Protein AF-D3Y1V0-F1 (afdb_monomer_lite)

Secondary structure (DSSP, 8-state):
----------------SS---EE-TTT--EESSHHHHHHHHHHHHHHHTTTTT-------

InterPro domains:
  IPR013087 Zinc finger C2H2-type [PF13912] (1-14)
  IPR013087 Zinc finger C2H2-type [PF13912] (22-46)
  IPR013087 Zinc finger C2H2-type [PS00028] (24-44)
  IPR013087 Zinc finger C2H2-type [PS50157] (22-49)
  IPR036236 Zinc finger C2H2 superfamily [SSF57667] (19-47)

pLDDT: mean 70.46, std 14.57, range [45.31, 91.12]

Organism: Bauhinia purpurea (NCBI:txid3806)

Radius of gyration: 17.41 Å; chains: 1; bounding box: 24×47×36 Å

Structure (mmCIF, N/CA/C/O backbone):
data_AF-D3Y1V0-F1
#
_entry.id   AF-D3Y1V0-F1
#
loop_
_atom_site.group_PDB
_atom_site.id
_atom_site.type_symbol
_atom_site.label_atom_id
_atom_site.label_alt_id
_atom_site.label_comp_id
_atom_site.label_asym_id
_atom_site.label_entity_id
_atom_site.label_seq_id
_atom_site.pdbx_PDB_ins_code
_atom_site.Cartn_x
_atom_site.Cartn_y
_atom_site.Cartn_z
_atom_site.occupancy
_atom_site.B_iso_or_equiv
_atom_site.auth_seq_id
_atom_site.auth_comp_id
_atom_site.auth_asym_id
_atom_site.auth_atom_id
_atom_site.pdbx_PDB_model_num
ATOM 1 N N . PHE A 1 1 ? 5.983 39.796 13.556 1.00 59.41 1 PHE A N 1
ATOM 2 C CA . PHE A 1 1 ? 6.071 38.715 12.553 1.00 59.41 1 PHE A CA 1
ATOM 3 C C . PHE A 1 1 ? 5.988 37.385 13.285 1.00 59.41 1 PHE A C 1
ATOM 5 O O . PHE A 1 1 ? 6.950 37.011 13.940 1.00 59.41 1 PHE A O 1
ATOM 12 N N . GLN A 1 2 ? 4.821 36.739 13.308 1.00 71.06 2 GLN A N 1
ATOM 13 C CA . GLN A 1 2 ? 4.582 35.548 14.130 1.00 71.06 2 GLN A CA 1
ATOM 14 C C . GLN A 1 2 ? 4.202 34.391 13.203 1.00 71.06 2 GLN A C 1
ATOM 16 O O . GLN A 1 2 ? 3.153 34.422 12.568 1.00 71.06 2 GLN A O 1
ATOM 21 N N . ALA A 1 3 ? 5.096 33.412 13.071 1.00 71.50 3 ALA A N 1
ATOM 22 C CA . ALA A 1 3 ? 4.885 32.202 12.287 1.00 71.50 3 ALA A CA 1
ATOM 23 C C . ALA A 1 3 ? 4.565 31.046 13.244 1.00 71.50 3 ALA A C 1
ATOM 25 O O . ALA A 1 3 ? 5.465 30.376 13.741 1.00 71.50 3 ALA A O 1
ATOM 26 N N . LEU A 1 4 ? 3.280 30.828 13.527 1.00 75.12 4 LEU A N 1
ATOM 27 C CA . LEU A 1 4 ? 2.803 29.629 14.218 1.00 75.12 4 LEU A CA 1
AT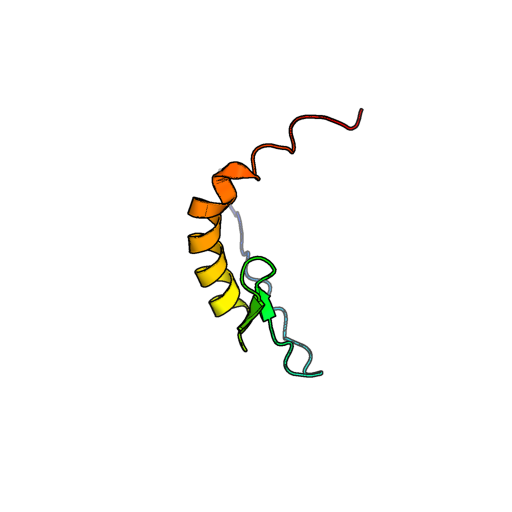OM 28 C C . LEU A 1 4 ? 2.185 28.697 13.176 1.00 75.12 4 LEU A C 1
ATOM 30 O O . LEU A 1 4 ? 0.992 28.754 12.892 1.00 75.12 4 LEU A O 1
ATOM 34 N N . GLY A 1 5 ? 3.029 27.880 12.548 1.00 65.56 5 GLY A N 1
ATOM 35 C CA . GLY A 1 5 ? 2.627 26.965 11.486 1.00 65.56 5 GLY A CA 1
ATOM 36 C C . GLY A 1 5 ? 2.945 25.509 11.811 1.00 65.56 5 GLY A C 1
ATOM 37 O O . GLY A 1 5 ? 4.073 25.076 11.623 1.00 65.56 5 GLY A O 1
ATOM 38 N N . GLY A 1 6 ?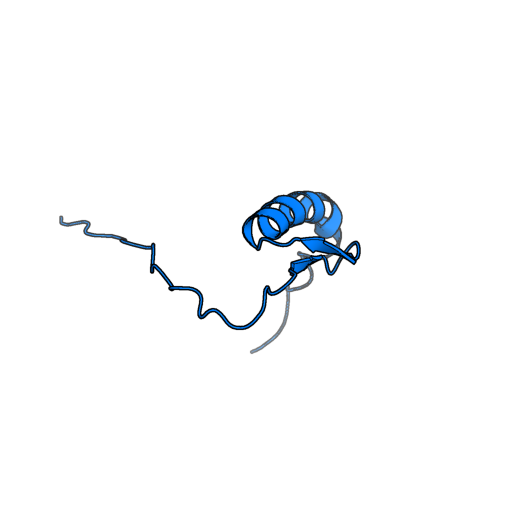 1.914 24.739 12.179 1.00 67.44 6 GLY A N 1
ATOM 39 C CA . GLY A 1 6 ? 1.783 23.350 11.724 1.00 67.44 6 GLY A CA 1
ATOM 40 C C . GLY A 1 6 ? 2.106 22.224 12.710 1.00 67.44 6 GLY A C 1
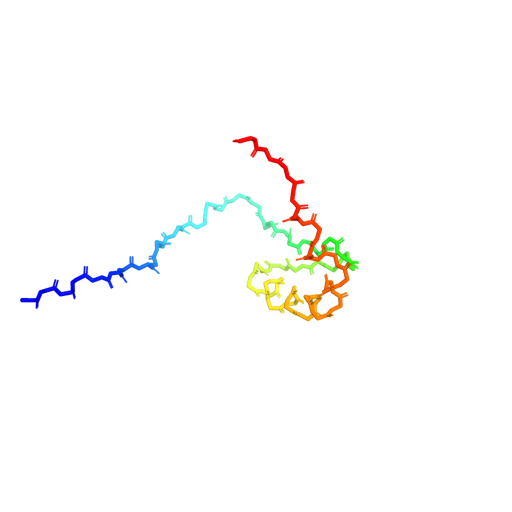ATOM 41 O O . GLY A 1 6 ? 3.090 21.514 12.544 1.00 67.44 6 GLY A O 1
ATOM 42 N N . HIS A 1 7 ? 1.175 21.917 13.616 1.00 63.28 7 HIS A N 1
ATOM 43 C CA . HIS A 1 7 ? 1.122 20.607 14.277 1.00 63.28 7 HIS A CA 1
ATOM 44 C C . HIS A 1 7 ? 0.329 19.624 13.404 1.00 63.28 7 HIS A C 1
ATOM 46 O O . HIS A 1 7 ? -0.872 19.426 13.586 1.00 63.28 7 HIS A O 1
ATOM 52 N N . ARG A 1 8 ? 0.983 19.015 12.409 1.00 66.69 8 ARG A N 1
ATOM 53 C CA . ARG A 1 8 ? 0.390 17.937 11.600 1.00 66.69 8 ARG A CA 1
ATOM 54 C C . ARG A 1 8 ? 0.857 16.573 12.094 1.00 66.69 8 ARG A C 1
ATOM 56 O O . ARG A 1 8 ? 1.705 15.938 11.484 1.00 66.69 8 ARG A O 1
ATOM 63 N N . ALA A 1 9 ? 0.248 16.098 13.169 1.00 57.97 9 ALA A N 1
ATOM 64 C CA . ALA A 1 9 ? 0.209 14.672 13.476 1.00 57.97 9 ALA A CA 1
ATOM 65 C C . ALA A 1 9 ? -1.086 14.386 14.237 1.00 57.97 9 ALA A C 1
ATOM 67 O O . ALA A 1 9 ? -1.120 14.276 15.458 1.00 57.97 9 ALA A O 1
ATOM 68 N N . SER A 1 10 ? -2.195 14.335 13.495 1.00 60.19 10 SER A N 1
ATOM 69 C CA . SER A 1 10 ? -3.458 13.850 14.039 1.00 60.19 10 SER A CA 1
ATOM 70 C C . SER A 1 10 ? -3.276 12.369 14.373 1.00 60.19 10 SER A C 1
ATOM 72 O O . SER A 1 10 ? -3.240 11.518 13.482 1.00 60.19 10 SER A O 1
ATOM 74 N N . HIS A 1 11 ? -3.106 12.074 15.661 1.00 60.75 11 HIS A N 1
ATOM 75 C CA . HIS A 1 11 ? -3.100 10.726 16.216 1.00 60.75 11 HIS A CA 1
ATOM 76 C C . HIS A 1 11 ? -4.478 10.087 16.007 1.00 60.75 11 HIS A C 1
ATOM 78 O O . HIS A 1 11 ? -5.329 10.062 16.898 1.00 60.75 11 HIS A O 1
ATOM 84 N N . LYS A 1 12 ? -4.730 9.573 14.802 1.00 54.66 12 LYS A N 1
ATOM 85 C CA . LYS A 1 12 ? -5.947 8.826 14.502 1.00 54.66 12 LYS A CA 1
ATOM 86 C C . LYS A 1 12 ? -5.796 7.429 15.105 1.00 54.66 12 LYS A C 1
ATOM 88 O O . LYS A 1 12 ? -5.170 6.559 14.510 1.00 54.66 12 LYS A O 1
ATOM 93 N N . LYS A 1 13 ? -6.347 7.231 16.309 1.00 55.62 13 LYS A N 1
ATOM 94 C CA . LYS A 1 13 ? -6.458 5.915 16.962 1.00 55.62 13 LYS A CA 1
ATOM 95 C C . LYS A 1 13 ? -7.086 4.918 15.970 1.00 55.62 13 LYS A C 1
ATOM 97 O O . LYS A 1 13 ? -8.228 5.146 15.554 1.00 55.62 13 LYS A O 1
ATOM 102 N N . PRO A 1 14 ? -6.388 3.847 15.553 1.00 61.38 14 PRO A N 1
ATOM 103 C CA . PRO A 1 14 ? -6.987 2.855 14.677 1.00 61.38 14 PRO A CA 1
ATOM 104 C C . PRO A 1 14 ? -8.055 2.097 15.470 1.00 61.38 14 PRO A C 1
ATOM 106 O O . PRO A 1 14 ? -7.773 1.467 16.486 1.00 61.38 14 PRO A O 1
ATOM 109 N N . LYS A 1 15 ? -9.310 2.206 15.021 1.00 58.84 15 LYS A N 1
ATOM 110 C CA . LYS A 1 15 ? -10.412 1.379 15.516 1.00 58.84 15 LYS A CA 1
ATOM 111 C C . LYS A 1 15 ? -10.082 -0.072 15.167 1.00 58.84 15 LYS A C 1
ATOM 113 O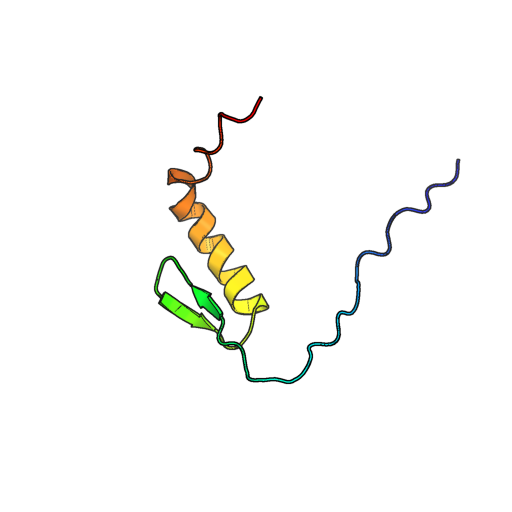 O . LYS A 1 15 ? -10.000 -0.414 13.989 1.00 58.84 15 LYS A O 1
ATOM 118 N N . LEU A 1 16 ? -9.866 -0.885 16.196 1.00 63.38 16 LEU A N 1
ATOM 119 C CA . LEU A 1 16 ? -9.657 -2.325 16.120 1.00 63.38 16 LEU A CA 1
ATOM 120 C C . LEU A 1 16 ? -10.914 -2.983 15.536 1.00 63.38 16 LEU A C 1
ATOM 122 O O . LEU A 1 16 ? -11.838 -3.329 16.262 1.00 63.38 16 LEU A O 1
ATOM 126 N N . ASN A 1 17 ? -10.978 -3.117 14.216 1.00 61.62 17 ASN A N 1
ATOM 127 C CA . ASN A 1 17 ? -11.891 -4.060 13.593 1.00 61.62 17 ASN A CA 1
ATOM 128 C C . ASN A 1 17 ? -11.199 -4.654 12.364 1.00 61.62 17 ASN A C 1
ATOM 130 O O . ASN A 1 17 ? -11.213 -4.063 11.285 1.00 61.62 17 ASN A O 1
ATOM 134 N N . LYS A 1 18 ? -10.586 -5.822 12.597 1.00 62.00 18 LYS A N 1
ATOM 135 C CA . LYS A 1 18 ? -9.852 -6.689 11.659 1.00 62.00 18 LYS A CA 1
ATOM 136 C C . LYS A 1 18 ? -8.497 -6.122 11.190 1.00 62.00 18 LYS A C 1
ATOM 138 O O . LYS A 1 18 ? -8.421 -4.943 10.841 1.00 62.00 18 LYS A O 1
ATOM 143 N N . PRO A 1 19 ? -7.420 -6.935 11.168 1.00 63.47 19 PRO A N 1
ATOM 144 C CA . PRO A 1 19 ? -6.171 -6.529 10.537 1.00 63.47 19 PRO A CA 1
ATOM 145 C C . PRO A 1 19 ? -6.465 -6.310 9.053 1.00 63.47 19 PRO A C 1
ATOM 147 O O . PRO A 1 19 ? -6.706 -7.257 8.309 1.00 63.47 19 PRO A O 1
ATOM 150 N N . LYS A 1 20 ? -6.533 -5.047 8.627 1.00 70.81 20 LYS A N 1
ATOM 151 C CA . LYS A 1 20 ? -6.579 -4.722 7.204 1.00 70.81 20 LYS A CA 1
ATOM 152 C C . LYS A 1 20 ? -5.211 -5.075 6.638 1.00 70.81 20 LYS A C 1
ATOM 154 O O . LYS A 1 20 ? -4.265 -4.312 6.810 1.00 70.81 20 LYS A O 1
ATOM 159 N N . MET A 1 21 ? -5.123 -6.250 6.019 1.00 82.69 21 MET A N 1
ATOM 160 C CA . MET A 1 21 ? -4.034 -6.564 5.105 1.00 82.69 21 MET A CA 1
ATOM 161 C C . MET A 1 21 ? -4.038 -5.486 4.018 1.00 82.69 21 MET A C 1
ATOM 163 O O . MET A 1 21 ? -5.083 -5.100 3.489 1.00 82.69 21 MET A O 1
ATOM 167 N N . HIS A 1 22 ? -2.868 -4.937 3.761 1.00 86.88 22 HIS A N 1
ATOM 168 C CA . HIS A 1 22 ? -2.624 -3.909 2.775 1.00 86.88 22 HIS A CA 1
ATOM 169 C C . HIS A 1 22 ? -2.032 -4.581 1.542 1.00 86.88 22 HIS A C 1
ATOM 171 O O . HIS A 1 22 ? -0.865 -4.951 1.554 1.00 86.88 22 HIS A O 1
ATOM 177 N N . GLU A 1 23 ? -2.828 -4.744 0.493 1.00 88.69 23 GLU A N 1
ATOM 178 C CA . GLU A 1 23 ? -2.384 -5.345 -0.764 1.00 88.69 23 GLU A CA 1
ATOM 179 C C . GLU A 1 23 ? -1.780 -4.289 -1.699 1.00 88.69 23 GLU A C 1
ATOM 181 O O . GLU A 1 23 ? -2.282 -3.167 -1.829 1.00 88.69 23 GLU A O 1
ATOM 186 N N . CYS A 1 24 ? -0.684 -4.640 -2.363 1.00 88.19 24 CYS A N 1
ATOM 187 C CA . CYS A 1 24 ? -0.149 -3.871 -3.470 1.00 88.19 24 CYS A CA 1
ATOM 188 C C . CYS A 1 24 ? -0.980 -4.106 -4.739 1.00 88.19 24 CYS A C 1
ATOM 190 O O . CYS A 1 24 ? -0.949 -5.190 -5.304 1.00 88.19 24 CYS A O 1
ATOM 192 N N . SER A 1 25 ? -1.589 -3.057 -5.291 1.00 81.62 25 SER A N 1
ATOM 193 C CA . SER A 1 25 ? -2.326 -3.140 -6.564 1.00 81.62 25 SER A CA 1
ATOM 194 C C . SER A 1 25 ? -1.455 -3.372 -7.811 1.00 81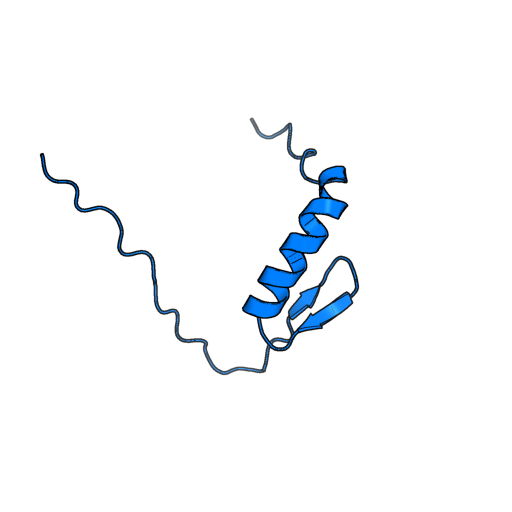.62 25 SER A C 1
ATOM 196 O O . SER A 1 25 ? -1.987 -3.506 -8.907 1.00 81.62 25 SER A O 1
ATOM 198 N N . ILE A 1 26 ? -0.123 -3.382 -7.672 1.00 83.44 26 ILE A N 1
ATOM 199 C CA . ILE A 1 26 ? 0.832 -3.508 -8.787 1.00 83.44 26 ILE A CA 1
ATOM 200 C C . ILE A 1 26 ? 1.436 -4.914 -8.856 1.00 83.44 26 ILE A C 1
ATOM 202 O O . ILE A 1 26 ? 1.630 -5.439 -9.946 1.00 83.44 26 ILE A O 1
ATOM 206 N N . CYS A 1 27 ? 1.750 -5.524 -7.711 1.00 89.81 27 CYS A N 1
ATOM 207 C CA . CYS A 1 27 ? 2.341 -6.864 -7.642 1.00 89.81 27 CYS A CA 1
ATOM 208 C C . CYS A 1 27 ? 1.546 -7.859 -6.784 1.00 89.81 27 CYS A C 1
ATOM 210 O O . CYS A 1 27 ? 1.957 -9.009 -6.678 1.00 89.81 27 CYS A O 1
ATOM 212 N N . GLY A 1 28 ? 0.436 -7.441 -6.170 1.00 85.81 28 GLY A N 1
ATOM 213 C CA . GLY A 1 28 ? -0.409 -8.297 -5.331 1.00 85.81 28 GLY A CA 1
ATOM 214 C C . GLY A 1 28 ? 0.205 -8.668 -3.979 1.00 85.81 28 GLY A C 1
ATOM 215 O O . GLY A 1 28 ? -0.316 -9.539 -3.298 1.00 85.81 28 GLY A O 1
ATOM 216 N N . LEU A 1 29 ? 1.326 -8.053 -3.578 1.00 89.25 29 LEU A N 1
ATOM 217 C CA . LEU A 1 29 ? 1.966 -8.372 -2.299 1.00 89.25 29 LEU A CA 1
ATOM 218 C C . LEU A 1 29 ? 1.133 -7.865 -1.120 1.00 89.25 29 LEU A C 1
ATOM 220 O O . LEU A 1 29 ? 0.748 -6.694 -1.084 1.00 89.25 29 LEU A O 1
ATOM 224 N N . GLU A 1 30 ? 0.924 -8.725 -0.130 1.00 89.56 30 GLU A N 1
ATOM 225 C CA . GLU A 1 30 ? 0.160 -8.408 1.071 1.00 89.56 30 GLU A CA 1
ATOM 226 C C . GLU A 1 30 ? 1.075 -7.969 2.220 1.00 89.56 30 GLU A C 1
ATOM 228 O O . GLU A 1 30 ? 2.056 -8.631 2.567 1.00 89.56 30 GLU A O 1
ATOM 233 N N . PHE A 1 31 ? 0.735 -6.843 2.844 1.00 87.81 31 PHE A N 1
ATOM 234 C CA . PHE A 1 31 ? 1.444 -6.292 3.992 1.00 87.81 31 PHE A CA 1
ATOM 235 C C . PHE A 1 31 ? 0.510 -6.186 5.190 1.00 87.81 31 PHE A C 1
ATOM 237 O O . PHE A 1 31 ? -0.573 -5.616 5.117 1.00 87.81 31 PHE A O 1
ATOM 244 N N . SER A 1 32 ? 0.965 -6.631 6.352 1.00 86.81 32 SER A N 1
ATOM 245 C CA . SER A 1 32 ? 0.233 -6.469 7.612 1.00 86.81 32 SER A CA 1
ATOM 246 C C . SER A 1 32 ? 0.237 -5.024 8.140 1.00 86.81 32 SER A C 1
ATOM 248 O O . SER A 1 32 ? -0.533 -4.698 9.042 1.00 86.81 32 SER A O 1
ATOM 250 N N . LEU A 1 33 ? 1.075 -4.140 7.577 1.00 85.50 33 LEU A N 1
ATOM 251 C CA . LEU A 1 33 ? 1.234 -2.750 8.010 1.00 85.50 33 LEU A CA 1
ATOM 252 C C . LEU A 1 33 ? 1.217 -1.765 6.832 1.00 85.50 33 LEU A C 1
ATOM 254 O O . LEU A 1 33 ? 2.000 -1.883 5.889 1.00 85.50 33 LEU A O 1
ATOM 258 N N . GLY A 1 34 ? 0.406 -0.708 6.946 1.00 83.81 34 GLY A N 1
ATOM 259 C CA . GLY A 1 34 ? 0.308 0.344 5.927 1.00 83.81 34 GLY A CA 1
ATOM 260 C C . GLY A 1 34 ? 1.615 1.109 5.686 1.00 83.81 34 GLY A C 1
ATOM 261 O O . GLY A 1 34 ? 1.874 1.546 4.569 1.00 83.81 34 GLY A O 1
ATOM 262 N N . GLN A 1 35 ? 2.485 1.221 6.695 1.00 87.00 35 GLN A N 1
ATOM 263 C CA . GLN A 1 35 ? 3.815 1.821 6.543 1.00 87.00 35 GLN A CA 1
ATOM 264 C C . GLN A 1 35 ? 4.743 0.967 5.664 1.00 87.00 35 GLN A C 1
ATOM 266 O O . GLN A 1 35 ? 5.504 1.521 4.871 1.00 87.00 35 GLN A O 1
ATOM 271 N N . ALA A 1 36 ? 4.646 -0.366 5.758 1.00 89.81 36 ALA A N 1
ATOM 272 C CA . ALA A 1 36 ? 5.418 -1.283 4.921 1.00 89.81 36 ALA A CA 1
ATOM 273 C C . ALA A 1 36 ? 4.965 -1.196 3.457 1.00 89.81 36 ALA A C 1
ATOM 275 O O . ALA A 1 36 ? 5.802 -0.986 2.577 1.00 89.81 36 ALA A O 1
ATOM 276 N N . LEU A 1 37 ? 3.645 -1.217 3.215 1.00 88.94 37 LEU A N 1
ATOM 277 C CA . LEU A 1 37 ? 3.084 -0.947 1.888 1.00 88.94 37 LEU A CA 1
ATOM 278 C C . LEU A 1 37 ? 3.540 0.430 1.377 1.00 88.94 37 LEU A C 1
ATOM 280 O O . LEU A 1 37 ? 3.999 0.544 0.246 1.00 88.94 37 LEU A O 1
ATOM 284 N N . GLY A 1 38 ? 3.482 1.473 2.210 1.00 86.69 38 GLY A N 1
ATOM 285 C CA . GLY A 1 38 ? 3.884 2.832 1.838 1.00 86.69 38 GLY A CA 1
ATOM 286 C C . GLY A 1 38 ? 5.342 2.937 1.379 1.00 86.69 38 GLY A C 1
ATOM 287 O O . GLY A 1 38 ? 5.617 3.577 0.365 1.00 86.69 38 GLY A O 1
ATOM 288 N N . GLY A 1 39 ? 6.275 2.280 2.076 1.00 90.00 39 GLY A N 1
ATOM 289 C CA . GLY A 1 39 ? 7.674 2.181 1.646 1.00 90.00 39 GLY A CA 1
ATOM 290 C C . GLY A 1 39 ? 7.834 1.383 0.349 1.00 90.00 39 GLY A C 1
ATOM 291 O O . GLY A 1 39 ? 8.515 1.828 -0.576 1.00 90.00 39 GLY A O 1
ATOM 292 N N . HIS A 1 40 ? 7.143 0.250 0.244 1.00 91.12 40 HIS A N 1
ATOM 293 C CA . HIS A 1 40 ? 7.143 -0.610 -0.938 1.00 91.12 40 HIS A CA 1
ATOM 294 C C . HIS A 1 40 ? 6.594 0.100 -2.199 1.00 91.12 40 HIS A C 1
ATOM 296 O O . HIS A 1 40 ? 7.194 0.015 -3.272 1.00 91.12 40 HIS A O 1
ATOM 302 N N . MET A 1 41 ? 5.540 0.913 -2.070 1.00 85.19 41 MET A N 1
ATOM 303 C CA . MET A 1 41 ? 4.956 1.711 -3.164 1.00 85.19 41 MET A CA 1
ATOM 304 C C . MET A 1 41 ? 5.909 2.765 -3.737 1.00 85.19 41 MET A C 1
ATOM 306 O O . MET A 1 41 ? 5.763 3.163 -4.893 1.00 85.19 41 MET A O 1
ATOM 310 N N . ARG A 1 42 ? 6.920 3.208 -2.980 1.00 85.25 42 ARG A N 1
ATOM 311 C CA . ARG A 1 42 ? 7.938 4.141 -3.497 1.00 85.25 42 ARG A CA 1
ATOM 312 C C . ARG A 1 42 ? 8.836 3.476 -4.535 1.00 85.25 42 ARG A C 1
ATOM 314 O O . ARG A 1 42 ? 9.174 4.118 -5.519 1.00 85.25 42 ARG A O 1
ATOM 321 N N . LYS A 1 43 ? 9.147 2.186 -4.371 1.00 82.06 43 LYS A N 1
ATOM 322 C CA . LYS A 1 43 ? 9.910 1.415 -5.366 1.00 82.06 43 LYS A CA 1
ATOM 323 C C . LYS A 1 43 ? 9.111 1.207 -6.650 1.00 82.06 43 LYS A C 1
ATOM 325 O O . LYS A 1 43 ? 9.665 1.255 -7.743 1.00 82.06 43 LYS A O 1
ATOM 330 N N . HIS A 1 44 ? 7.794 1.062 -6.518 1.00 83.75 44 HIS A N 1
ATOM 331 C CA . HIS A 1 44 ? 6.906 1.047 -7.668 1.00 83.75 44 HIS A CA 1
ATOM 332 C C . HIS A 1 44 ? 6.756 2.408 -8.341 1.00 83.75 44 HIS A C 1
ATOM 334 O O . HIS A 1 44 ? 6.534 2.407 -9.537 1.00 83.75 44 HIS A O 1
ATOM 340 N N . ARG A 1 45 ? 6.904 3.553 -7.658 1.00 69.75 45 ARG A N 1
ATOM 341 C CA . ARG A 1 45 ? 6.851 4.878 -8.316 1.00 69.75 45 ARG A CA 1
ATOM 342 C C . ARG A 1 45 ? 7.931 5.061 -9.379 1.00 69.75 45 ARG A C 1
ATOM 344 O O . ARG A 1 45 ? 7.642 5.656 -10.411 1.00 69.75 45 ARG A O 1
ATOM 351 N N . ASP A 1 46 ? 9.120 4.508 -9.169 1.00 61.38 46 ASP A N 1
ATOM 352 C CA . ASP A 1 46 ? 10.178 4.509 -10.186 1.00 61.38 46 ASP A CA 1
ATOM 353 C C . ASP A 1 46 ? 9.779 3.685 -11.425 1.00 61.38 46 ASP A C 1
ATOM 355 O O . ASP A 1 46 ? 10.013 4.100 -12.557 1.00 61.38 46 ASP A O 1
ATOM 359 N N . ALA A 1 47 ? 9.061 2.573 -11.224 1.00 58.69 47 ALA A N 1
ATOM 360 C CA . ALA A 1 47 ? 8.498 1.761 -12.307 1.00 58.69 47 ALA A CA 1
ATOM 361 C C . ALA A 1 47 ? 7.201 2.356 -12.914 1.00 58.69 47 ALA A C 1
ATOM 363 O O . ALA A 1 47 ? 6.937 2.214 -14.106 1.00 58.69 47 ALA A O 1
ATOM 364 N N . ALA A 1 48 ? 6.402 3.062 -12.109 1.00 56.44 48 ALA A N 1
ATOM 365 C CA . ALA A 1 48 ? 5.097 3.642 -12.431 1.00 56.44 48 ALA A CA 1
ATOM 366 C C . ALA A 1 48 ? 5.194 5.084 -12.947 1.00 56.44 48 ALA A C 1
ATOM 368 O O . ALA A 1 48 ? 4.173 5.682 -13.291 1.00 56.44 48 ALA A O 1
ATOM 369 N N . LYS A 1 49 ? 6.409 5.627 -13.106 1.00 52.44 49 LYS A N 1
ATOM 370 C CA . LYS A 1 49 ? 6.664 6.861 -13.867 1.00 52.44 49 LYS A CA 1
ATOM 371 C C . LYS A 1 49 ? 6.239 6.741 -15.342 1.00 52.44 49 LYS A C 1
ATOM 373 O O . LYS A 1 49 ? 6.199 7.739 -16.050 1.00 52.44 49 LYS A O 1
ATOM 378 N N . ARG A 1 50 ? 5.852 5.544 -15.806 1.00 52.72 50 ARG A N 1
ATOM 379 C CA . ARG A 1 50 ? 5.138 5.367 -17.081 1.00 52.72 50 ARG A CA 1
ATOM 380 C C . ARG A 1 50 ? 3.637 5.711 -17.024 1.00 52.72 50 ARG A C 1
ATOM 382 O O . ARG A 1 50 ? 3.037 5.808 -18.083 1.00 52.72 50 ARG A O 1
ATOM 389 N N . ILE A 1 51 ? 3.033 5.898 -15.842 1.00 56.78 51 ILE A N 1
ATOM 390 C CA . ILE A 1 51 ? 1.577 6.098 -15.672 1.00 56.78 51 ILE A CA 1
ATOM 391 C C . ILE A 1 51 ? 1.223 7.406 -14.930 1.00 56.78 51 ILE A C 1
ATOM 393 O O . ILE A 1 51 ? 0.164 7.972 -15.175 1.00 56.78 51 ILE A O 1
ATOM 397 N N . SER A 1 52 ? 2.087 7.966 -14.071 1.00 47.72 52 SER A N 1
ATOM 398 C CA . SER A 1 52 ? 1.727 9.145 -13.250 1.00 47.72 52 SER A CA 1
ATOM 399 C C . SER A 1 52 ? 1.918 10.516 -13.922 1.00 47.72 52 SER A C 1
ATOM 401 O O . SER A 1 52 ? 2.138 11.505 -13.223 1.00 47.72 52 SER A O 1
ATOM 403 N N . CYS A 1 53 ? 1.864 10.579 -15.252 1.00 45.84 53 CYS A N 1
ATOM 404 C CA . CYS A 1 53 ? 1.753 11.839 -15.997 1.00 45.84 53 CYS A CA 1
ATOM 405 C C . CYS A 1 53 ? 0.447 11.933 -16.809 1.00 45.84 53 CYS A C 1
ATOM 407 O O . CYS A 1 53 ? 0.245 12.938 -17.479 1.00 45.84 53 CYS A O 1
ATOM 409 N N . LEU A 1 54 ? -0.439 10.926 -16.763 1.00 46.91 54 LEU A N 1
ATOM 410 C CA . LEU A 1 54 ? -1.742 10.966 -17.445 1.00 46.91 54 LEU A CA 1
ATOM 411 C C . LEU A 1 54 ? -2.878 11.417 -16.513 1.00 46.91 54 LEU A C 1
ATOM 413 O O . LEU A 1 54 ? -3.978 10.885 -16.561 1.00 46.91 54 LEU A O 1
ATOM 417 N N . ASP A 1 55 ? -2.616 12.431 -15.695 1.00 45.56 55 ASP A N 1
ATOM 418 C CA . ASP A 1 55 ? -3.673 13.358 -15.283 1.00 45.56 55 ASP A CA 1
ATOM 419 C C . ASP A 1 55 ? -3.235 14.765 -15.707 1.00 45.56 55 ASP A C 1
ATOM 421 O O . ASP A 1 55 ? -2.908 15.642 -14.911 1.00 45.56 55 ASP A O 1
ATOM 425 N N . LEU A 1 56 ? -3.073 14.929 -17.023 1.00 59.91 56 LEU A N 1
ATOM 426 C CA . LEU A 1 56 ? -3.126 16.234 -17.657 1.00 59.91 56 LEU A CA 1
ATOM 427 C C . LEU A 1 56 ? -4.373 16.217 -18.542 1.00 59.91 56 LEU A C 1
ATOM 429 O O . LEU A 1 56 ? -4.379 15.545 -19.574 1.00 59.91 56 LEU A O 1
ATOM 433 N N . ASN A 1 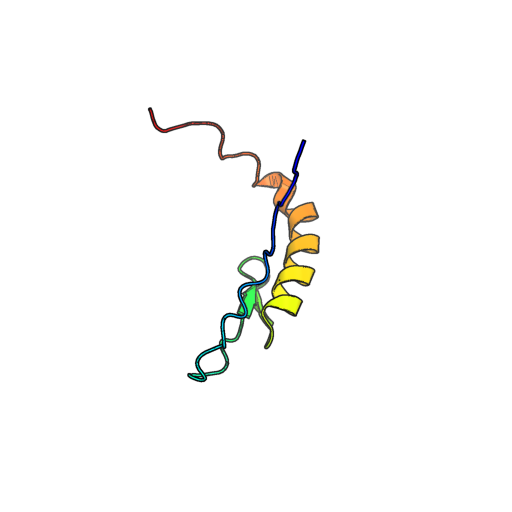57 ? -5.369 17.003 -18.124 1.00 56.16 57 ASN A N 1
ATOM 434 C CA . ASN A 1 57 ? -6.684 17.274 -18.726 1.00 56.16 57 ASN A CA 1
ATOM 435 C C . ASN A 1 57 ? -7.823 16.357 -18.247 1.00 56.16 57 ASN A C 1
ATOM 437 O O . ASN A 1 57 ? -8.005 15.265 -18.771 1.00 56.16 57 ASN A O 1
ATOM 441 N N . LEU A 1 58 ? -8.709 16.857 -17.375 1.00 56.00 58 LEU A N 1
ATOM 442 C CA . LEU A 1 58 ? -9.887 17.643 -17.787 1.00 56.00 58 LEU A CA 1
ATOM 443 C C . LEU A 1 58 ? -10.911 17.706 -16.636 1.00 56.00 58 LEU A C 1
ATOM 445 O O . LEU A 1 58 ? -11.472 16.686 -16.248 1.00 56.00 58 LEU A O 1
ATOM 449 N N . THR A 1 59 ? -11.223 18.897 -16.131 1.00 45.31 59 THR A N 1
ATOM 450 C CA . THR A 1 59 ? -12.597 19.293 -15.754 1.00 45.31 59 THR A CA 1
ATOM 451 C C . THR A 1 59 ? -12.629 20.820 -15.564 1.00 45.31 59 THR A C 1
ATOM 453 O O . THR A 1 59 ? -11.609 21.369 -15.153 1.00 45.31 59 THR A O 1
ATOM 456 N N . PRO A 1 60 ? -13.718 21.489 -15.996 1.00 65.38 60 PRO A N 1
ATOM 457 C CA . PRO A 1 60 ? -13.725 22.861 -16.527 1.00 65.38 60 PRO A CA 1
ATOM 458 C C . PRO A 1 60 ? -13.375 23.967 -15.528 1.00 65.38 60 PRO A C 1
ATOM 460 O O . PRO A 1 60 ? -13.653 23.797 -14.320 1.00 65.38 60 PRO A O 1
#

Foldseek 3Di:
DDDPDDPPDDPPDDDPDDQPFDADPPPRDTDSDPVVVVVVVVVCVVVCVVPVVPPPDDDD

Sequence (60 aa):
FQALGGHRASHKKPKLNKPKMHECSICGLEFSLGQALGGHMRKHRDAAKRISCLDLNLTP